Protein AF-A0A9E1V7X7-F1 (afdb_monomer)

pLDDT: mean 93.82, std 7.96, range [60.25, 97.62]

Sequence (40 aa):
SCSYHVLWNTFKRIASGCSDAEKANLFHETATRVYRIDAA

Secondary structure (DSSP, 8-state):
---HHHHHHHHHHHTTT--HHHHHIIIIIHHHHHHT----

Structure (mmCIF, N/CA/C/O backbone):
data_AF-A0A9E1V7X7-F1
#
_entry.id   AF-A0A9E1V7X7-F1
#
loop_
_atom_site.group_PDB
_atom_site.id
_atom_site.type_symbol
_atom_site.label_atom_id
_atom_site.label_alt_id
_atom_site.label_comp_id
_atom_site.label_asym_id
_atom_site.label_entity_id
_atom_site.label_seq_id
_atom_site.pdbx_PDB_ins_code
_atom_site.Cartn_x
_atom_site.Cartn_y
_atom_site.Cartn_z
_atom_site.occupancy
_atom_site.B_iso_or_equiv
_atom_site.auth_seq_id
_atom_site.auth_comp_id
_atom_site.auth_asym_id
_atom_site.auth_atom_id
_atom_site.pdbx_PDB_model_num
ATOM 1 N N . SER A 1 1 ? 17.384 3.989 -8.907 1.00 78.88 1 SER A N 1
ATOM 2 C CA . SER A 1 1 ? 16.888 2.616 -9.134 1.00 78.88 1 SER A CA 1
ATOM 3 C C . SER A 1 1 ? 17.102 1.815 -7.855 1.00 78.88 1 SER A C 1
ATOM 5 O O . SER A 1 1 ? 18.187 1.912 -7.295 1.00 78.88 1 SER A O 1
ATOM 7 N N . CYS A 1 2 ? 16.087 1.106 -7.346 1.00 89.00 2 CYS A N 1
ATOM 8 C CA . CYS A 1 2 ? 16.214 0.175 -6.215 1.00 89.00 2 CYS A CA 1
ATOM 9 C C . CYS A 1 2 ? 15.491 -1.140 -6.542 1.00 89.00 2 CYS A C 1
ATOM 11 O O . CYS A 1 2 ? 14.578 -1.146 -7.369 1.00 89.00 2 CYS A O 1
ATOM 13 N N . SER A 1 3 ? 15.905 -2.254 -5.929 1.00 95.88 3 SER A N 1
ATOM 14 C CA . SER A 1 3 ? 15.219 -3.533 -6.131 1.00 95.88 3 SER A CA 1
ATOM 15 C C . SER A 1 3 ? 13.871 -3.538 -5.416 1.00 95.88 3 SER A C 1
ATOM 17 O O . SER A 1 3 ? 13.718 -2.952 -4.341 1.00 95.88 3 SER A O 1
ATOM 19 N N . TYR A 1 4 ? 12.905 -4.264 -5.980 1.00 95.81 4 TYR A N 1
ATOM 20 C CA . TYR A 1 4 ? 11.597 -4.445 -5.352 1.00 95.81 4 TYR A CA 1
ATOM 21 C C . TYR A 1 4 ? 11.717 -4.986 -3.919 1.00 95.81 4 TYR A C 1
ATOM 23 O O . TYR A 1 4 ? 11.010 -4.542 -3.022 1.00 95.81 4 TYR A O 1
ATOM 31 N N . HIS A 1 5 ? 12.673 -5.888 -3.675 1.00 97.38 5 HIS A N 1
ATOM 32 C CA . HIS A 1 5 ? 12.898 -6.449 -2.345 1.00 97.38 5 HIS A CA 1
ATOM 33 C C . HIS A 1 5 ? 13.316 -5.379 -1.323 1.00 97.38 5 HIS A C 1
ATOM 35 O O . HIS A 1 5 ? 12.781 -5.336 -0.214 1.00 97.38 5 HIS A O 1
ATOM 41 N N . VAL A 1 6 ? 14.237 -4.484 -1.695 1.00 96.88 6 VAL A N 1
ATOM 42 C CA . VAL A 1 6 ? 14.644 -3.372 -0.823 1.00 96.88 6 VAL A CA 1
ATOM 43 C C . VAL A 1 6 ? 13.465 -2.429 -0.583 1.00 96.88 6 VAL A C 1
ATOM 45 O O . VAL A 1 6 ? 13.216 -2.052 0.561 1.00 96.88 6 VA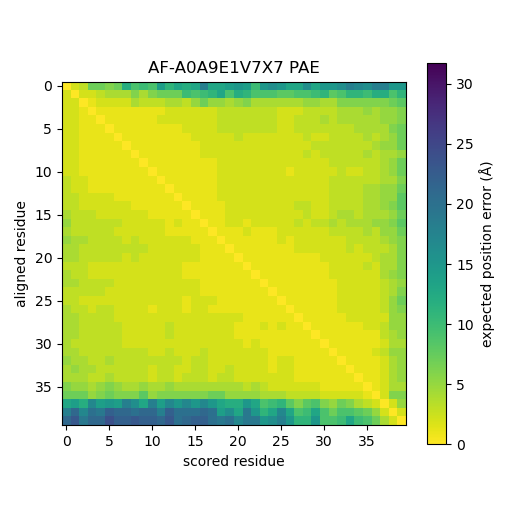L A O 1
ATOM 48 N N . LEU A 1 7 ? 12.695 -2.113 -1.627 1.00 96.81 7 LEU A N 1
ATOM 49 C CA . LEU A 1 7 ? 11.518 -1.251 -1.525 1.00 96.81 7 LEU A CA 1
ATOM 50 C C . LEU A 1 7 ? 10.450 -1.834 -0.586 1.00 96.81 7 LEU A C 1
ATOM 52 O O . LEU A 1 7 ? 9.984 -1.152 0.326 1.00 96.81 7 LEU A O 1
ATOM 56 N N . TRP A 1 8 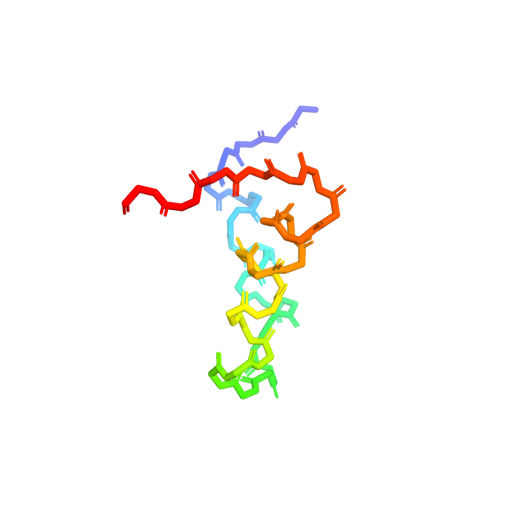? 10.111 -3.113 -0.748 1.00 96.31 8 TRP A N 1
ATOM 57 C CA . TRP A 1 8 ? 9.107 -3.775 0.082 1.00 96.31 8 TRP A CA 1
ATOM 58 C C . TRP A 1 8 ? 9.538 -3.878 1.549 1.00 96.31 8 TRP A C 1
ATOM 60 O O . TRP A 1 8 ? 8.733 -3.673 2.458 1.00 96.31 8 TRP A O 1
ATOM 70 N N . ASN A 1 9 ? 10.824 -4.130 1.816 1.00 96.94 9 ASN A N 1
ATOM 71 C CA . ASN A 1 9 ? 11.349 -4.117 3.183 1.00 96.94 9 ASN A CA 1
ATOM 72 C C . ASN A 1 9 ? 11.226 -2.737 3.842 1.00 96.94 9 ASN A C 1
ATOM 74 O O . ASN A 1 9 ? 10.925 -2.658 5.033 1.00 96.94 9 ASN A O 1
ATOM 78 N N . THR A 1 10 ? 11.408 -1.661 3.080 1.00 97.12 10 THR A N 1
ATOM 79 C CA . THR A 1 10 ? 11.183 -0.296 3.566 1.00 97.12 10 THR A CA 1
ATOM 80 C C . THR A 1 10 ? 9.716 -0.064 3.918 1.00 97.12 10 THR A C 1
ATOM 82 O O . THR A 1 10 ? 9.434 0.413 5.014 1.00 97.12 10 THR A O 1
ATOM 85 N N . PHE A 1 11 ? 8.773 -0.476 3.066 1.00 97.00 11 PHE A N 1
ATOM 86 C CA . PHE A 1 11 ? 7.341 -0.345 3.367 1.00 97.00 11 PHE A CA 1
ATOM 87 C C . PHE A 1 11 ? 6.922 -1.130 4.613 1.00 97.00 11 PHE A C 1
ATOM 89 O O . PHE A 1 11 ? 6.210 -0.592 5.459 1.00 97.00 11 PHE A O 1
ATOM 96 N N . LYS A 1 12 ? 7.440 -2.350 4.800 1.00 95.81 12 LYS A N 1
ATOM 97 C CA . LYS A 1 12 ? 7.204 -3.128 6.029 1.00 95.81 12 LYS A CA 1
ATOM 98 C C . LYS A 1 12 ? 7.708 -2.419 7.288 1.00 95.81 12 LYS A C 1
ATOM 100 O O . LYS A 1 12 ? 7.060 -2.506 8.325 1.00 95.81 12 LYS A O 1
ATOM 105 N N . ARG A 1 13 ? 8.852 -1.728 7.214 1.00 97.25 13 ARG A N 1
ATOM 106 C CA . ARG A 1 13 ? 9.397 -0.954 8.343 1.00 97.25 13 ARG A CA 1
ATOM 107 C C . ARG A 1 13 ? 8.552 0.276 8.652 1.00 97.25 13 ARG A C 1
ATOM 109 O O . ARG A 1 13 ? 8.291 0.537 9.815 1.00 97.25 13 ARG A O 1
ATOM 116 N N . ILE A 1 14 ? 8.102 1.000 7.629 1.00 96.94 14 ILE A N 1
ATOM 117 C CA . ILE A 1 14 ? 7.233 2.176 7.800 1.00 96.94 14 ILE A CA 1
ATOM 118 C C . ILE A 1 14 ? 5.901 1.773 8.450 1.00 96.94 14 ILE A C 1
ATOM 120 O O . ILE A 1 14 ? 5.425 2.454 9.350 1.00 96.94 14 ILE A O 1
ATOM 124 N N . ALA A 1 15 ? 5.327 0.640 8.041 1.00 97.31 15 ALA A N 1
ATOM 125 C CA . ALA A 1 15 ? 4.033 0.166 8.527 1.00 97.31 15 ALA A CA 1
ATOM 126 C C . ALA A 1 15 ? 4.099 -0.679 9.819 1.00 97.31 15 ALA A C 1
ATOM 128 O O . ALA A 1 15 ? 3.093 -1.279 10.205 1.00 97.31 15 ALA A O 1
ATOM 129 N N . SER A 1 16 ? 5.254 -0.784 10.490 1.00 97.31 16 SER A N 1
ATOM 130 C CA . SER A 1 16 ? 5.433 -1.731 11.605 1.00 97.31 16 SER A CA 1
ATOM 131 C C . SER A 1 16 ? 4.584 -1.410 12.839 1.00 97.31 16 SER A C 1
ATOM 133 O O . SER A 1 16 ? 4.264 -2.320 13.596 1.00 97.31 16 SER A O 1
ATOM 135 N N . GLY A 1 17 ? 4.229 -0.139 13.044 1.00 97.31 17 GLY A N 1
ATOM 136 C CA . GLY A 1 17 ? 3.382 0.315 14.155 1.00 97.31 17 GLY A CA 1
ATOM 137 C C . GLY A 1 17 ? 1.893 0.418 13.822 1.00 97.31 17 GLY A C 1
ATOM 138 O O . GLY A 1 17 ? 1.107 0.756 14.699 1.00 97.31 17 GLY A O 1
ATOM 139 N N . CYS A 1 18 ? 1.501 0.153 12.575 1.00 97.62 18 CYS A N 1
ATOM 140 C CA . CYS A 1 18 ? 0.113 0.270 12.145 1.00 97.62 18 CYS A CA 1
ATOM 141 C C . CYS A 1 18 ? -0.711 -0.947 12.589 1.00 97.62 18 CYS A C 1
ATOM 143 O O . CYS A 1 18 ? -0.257 -2.094 12.486 1.00 97.62 18 CYS A O 1
ATOM 145 N N . SER A 1 19 ? -1.949 -0.696 13.005 1.00 97.44 19 SER A N 1
ATOM 146 C CA . SER A 1 19 ? -2.985 -1.720 13.141 1.00 97.44 19 SER A CA 1
ATOM 147 C C . SER A 1 19 ? -3.331 -2.348 11.788 1.00 97.44 19 SER A C 1
ATOM 149 O O . SER A 1 19 ? -2.981 -1.829 10.724 1.00 97.44 19 SER A O 1
ATOM 151 N N . ASP A 1 20 ? -4.048 -3.468 11.806 1.00 96.44 20 ASP A N 1
ATOM 152 C CA . ASP A 1 20 ? -4.421 -4.163 10.570 1.00 96.44 20 ASP A CA 1
ATOM 153 C C . ASP A 1 20 ? -5.358 -3.322 9.692 1.00 96.44 20 ASP A C 1
ATOM 155 O O . ASP A 1 20 ? -5.197 -3.291 8.472 1.00 96.44 20 ASP A O 1
ATOM 159 N N . ALA A 1 21 ? -6.261 -2.550 10.306 1.00 97.12 21 ALA A N 1
ATOM 160 C CA . ALA A 1 21 ? -7.118 -1.607 9.590 1.00 97.12 21 ALA A CA 1
ATOM 161 C C . ALA A 1 21 ? -6.307 -0.469 8.945 1.00 97.12 21 ALA A C 1
ATOM 163 O O . ALA A 1 21 ? -6.555 -0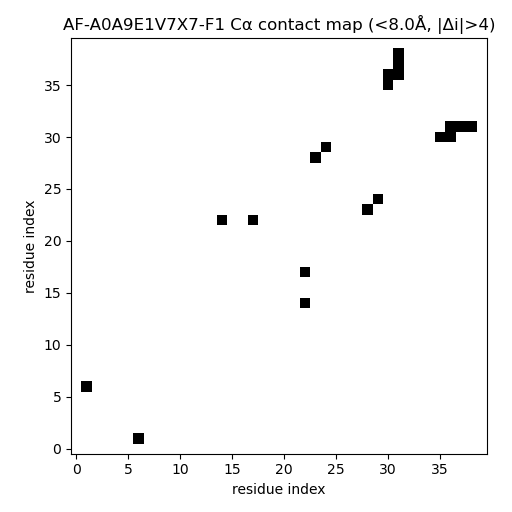.085 7.803 1.00 97.12 21 ALA A O 1
ATOM 164 N N . GLU A 1 22 ? -5.302 0.060 9.643 1.00 97.38 22 GLU A N 1
ATOM 165 C CA . GLU A 1 22 ? -4.415 1.090 9.091 1.00 97.38 22 GLU A CA 1
ATOM 166 C C . GLU A 1 22 ? -3.546 0.545 7.955 1.00 97.38 22 GLU A C 1
ATOM 168 O O . GLU A 1 22 ? -3.352 1.237 6.958 1.00 97.38 22 GLU A O 1
ATOM 173 N N . LYS A 1 23 ? -3.075 -0.704 8.046 1.00 96.94 23 LYS A N 1
ATOM 174 C CA . LYS A 1 23 ? -2.353 -1.365 6.948 1.00 96.94 23 LYS A CA 1
ATOM 175 C C . LYS A 1 23 ? -3.249 -1.576 5.731 1.00 96.94 23 LYS A C 1
ATOM 177 O O . LYS A 1 23 ? -2.805 -1.304 4.618 1.00 96.94 23 LYS A O 1
ATOM 182 N N . ALA A 1 24 ? -4.497 -2.004 5.927 1.00 96.31 24 ALA A N 1
ATOM 183 C CA . ALA A 1 24 ? -5.470 -2.116 4.841 1.00 96.31 24 ALA A CA 1
ATOM 184 C C . ALA A 1 24 ? -5.690 -0.755 4.163 1.00 96.31 24 ALA A C 1
ATOM 186 O O . ALA A 1 24 ? -5.627 -0.653 2.939 1.00 96.31 24 ALA A O 1
ATOM 187 N N . ASN A 1 25 ? -5.825 0.313 4.954 1.00 96.25 25 ASN A N 1
ATOM 188 C CA . ASN A 1 25 ? -5.919 1.675 4.433 1.00 96.25 25 ASN A CA 1
ATOM 189 C C . ASN A 1 25 ? -4.668 2.118 3.665 1.00 96.25 25 ASN A C 1
ATOM 191 O O . ASN A 1 25 ? -4.803 2.765 2.625 1.00 96.25 25 ASN A O 1
ATOM 195 N N . LEU A 1 26 ? -3.475 1.779 4.156 1.00 96.38 26 LEU A N 1
ATOM 196 C CA . LEU A 1 26 ? -2.198 2.188 3.571 1.00 96.38 26 LEU A CA 1
ATOM 197 C C . LEU A 1 26 ? -1.900 1.476 2.246 1.00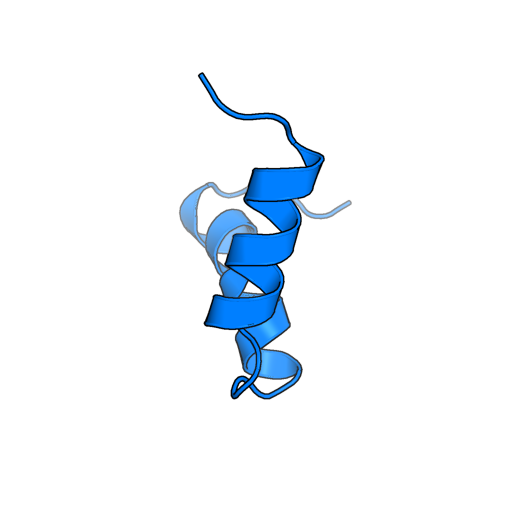 96.38 26 LEU A C 1
ATOM 199 O O . LEU A 1 26 ? -1.360 2.094 1.332 1.00 96.38 26 LEU A O 1
ATOM 203 N N . PHE A 1 27 ? -2.237 0.189 2.146 1.00 95.44 27 PHE A N 1
ATOM 204 C CA . PHE A 1 27 ? -1.848 -0.651 1.011 1.00 95.44 27 PHE A CA 1
ATOM 205 C C . PHE A 1 27 ? -2.985 -0.965 0.030 1.00 95.44 27 PHE A C 1
ATOM 207 O O . PHE A 1 27 ? -2.692 -1.462 -1.055 1.00 95.44 27 PHE A O 1
ATOM 214 N N . HIS A 1 28 ? -4.248 -0.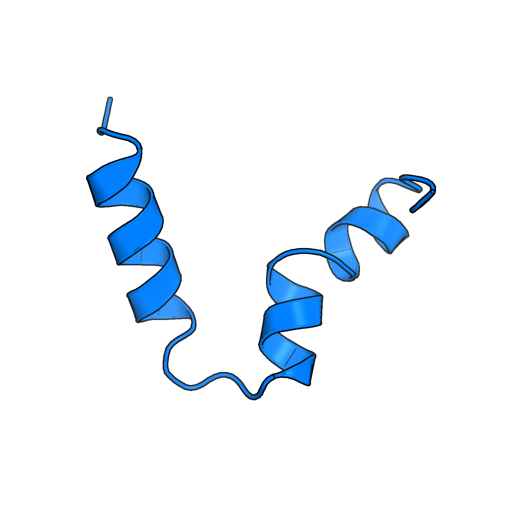680 0.367 1.00 95.00 28 HIS A N 1
ATOM 215 C CA . HIS A 1 28 ? -5.392 -1.017 -0.486 1.00 95.00 28 HIS A CA 1
ATOM 216 C C . HIS A 1 28 ? -6.520 0.027 -0.447 1.00 95.00 28 HIS A C 1
ATOM 218 O O . HIS A 1 28 ? -6.728 0.731 -1.433 1.00 95.00 28 HIS A O 1
ATOM 224 N N . GLU A 1 29 ? -7.215 0.185 0.685 1.00 96.06 29 GLU A N 1
ATOM 225 C CA . GLU A 1 29 ? -8.523 0.869 0.732 1.00 96.06 29 GLU A CA 1
ATOM 226 C C . GLU A 1 29 ? -8.465 2.324 0.256 1.00 96.06 29 GLU A C 1
ATOM 228 O O . GLU A 1 29 ? -9.371 2.810 -0.425 1.00 96.06 29 GLU A O 1
ATOM 233 N N . THR A 1 30 ? -7.381 3.040 0.577 1.00 96.31 30 THR A N 1
ATOM 234 C CA . THR A 1 30 ? -7.217 4.427 0.123 1.00 96.31 30 THR A CA 1
ATOM 235 C C . THR A 1 30 ? -7.086 4.498 -1.394 1.00 96.31 30 THR A C 1
ATOM 237 O O . THR A 1 30 ? -7.706 5.364 -2.009 1.00 96.31 30 THR A O 1
ATOM 240 N N . ALA A 1 31 ? -6.325 3.587 -2.006 1.00 95.94 31 ALA A N 1
ATOM 241 C CA . ALA A 1 31 ? -6.158 3.537 -3.454 1.00 95.94 31 ALA A CA 1
ATOM 242 C C . ALA A 1 31 ? -7.481 3.176 -4.141 1.00 95.94 31 ALA A C 1
ATOM 244 O O . ALA A 1 31 ? -7.899 3.881 -5.056 1.00 95.94 31 ALA A O 1
ATOM 245 N N . THR A 1 32 ? -8.178 2.157 -3.637 1.00 96.12 32 THR A N 1
ATOM 246 C CA . THR A 1 32 ? -9.502 1.731 -4.111 1.00 96.12 32 THR A CA 1
ATOM 247 C C . THR A 1 32 ? -10.492 2.896 -4.111 1.00 96.12 32 THR A C 1
ATOM 249 O O . THR A 1 32 ? -11.088 3.204 -5.141 1.00 96.12 32 THR A O 1
ATOM 252 N N . ARG A 1 33 ? -10.593 3.640 -3.001 1.00 95.06 33 ARG A N 1
ATOM 253 C CA . ARG A 1 33 ? -11.494 4.797 -2.883 1.00 95.06 33 ARG A CA 1
ATOM 254 C C .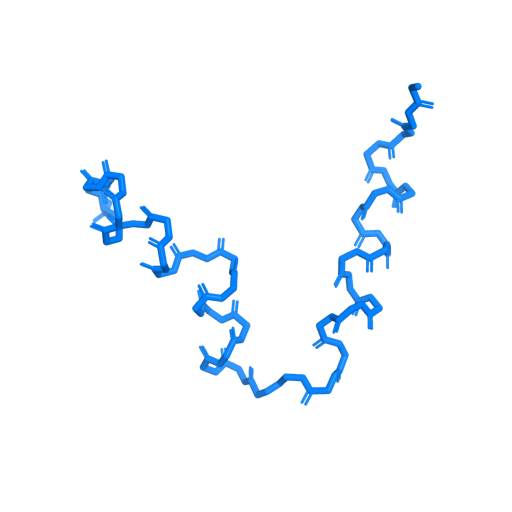 ARG A 1 33 ? -11.089 5.982 -3.763 1.00 95.06 33 ARG A C 1
ATOM 256 O O . ARG A 1 33 ? -11.947 6.579 -4.406 1.00 95.06 33 ARG A O 1
ATOM 263 N N . VAL A 1 34 ? -9.812 6.369 -3.757 1.00 97.44 3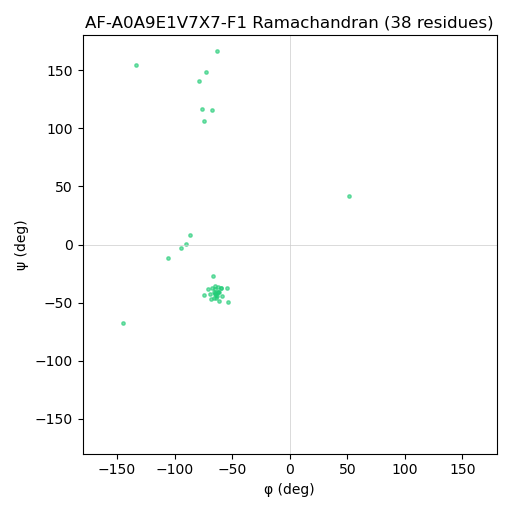4 VAL A N 1
ATOM 264 C CA . VAL A 1 34 ? -9.334 7.592 -4.435 1.00 97.44 34 VAL A CA 1
ATOM 265 C C . VAL A 1 34 ? -9.289 7.404 -5.944 1.00 97.44 34 VAL A C 1
ATOM 267 O O . VAL A 1 34 ? -9.727 8.277 -6.690 1.00 97.44 34 VAL A O 1
ATOM 270 N N . TYR A 1 35 ? -8.788 6.259 -6.393 1.00 96.31 35 TYR A N 1
ATOM 271 C CA . TYR A 1 35 ? -8.667 5.948 -7.812 1.00 96.31 35 TYR A CA 1
ATOM 272 C C . TYR A 1 35 ? -9.904 5.246 -8.372 1.00 96.31 35 TYR A C 1
ATOM 274 O O . TYR A 1 35 ? -9.933 4.959 -9.565 1.00 96.31 35 TYR A O 1
ATOM 282 N N . ARG A 1 36 ? -10.929 5.007 -7.538 1.00 93.69 36 ARG A N 1
ATOM 283 C CA . ARG A 1 36 ? -12.173 4.311 -7.908 1.00 93.69 36 ARG A CA 1
ATOM 284 C C . ARG A 1 36 ? -11.883 2.975 -8.590 1.00 93.69 36 ARG A C 1
ATOM 286 O O . ARG A 1 36 ? -12.479 2.646 -9.611 1.00 93.69 36 ARG A O 1
ATOM 293 N N . ILE A 1 37 ? -10.906 2.255 -8.046 1.00 94.44 37 IL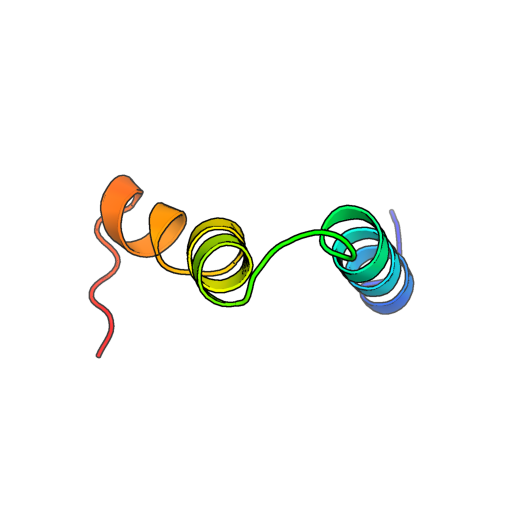E A N 1
ATOM 294 C CA . ILE A 1 37 ? -10.551 0.922 -8.520 1.00 94.44 37 ILE A CA 1
ATOM 295 C C . ILE A 1 37 ? -11.633 0.003 -7.969 1.00 94.44 37 ILE A C 1
ATOM 297 O O . ILE A 1 37 ? -11.774 -0.094 -6.753 1.00 94.44 37 ILE A O 1
ATOM 301 N N . ASP A 1 38 ? -12.420 -0.625 -8.837 1.00 83.00 38 ASP A N 1
ATOM 302 C CA . ASP A 1 38 ? -13.381 -1.628 -8.390 1.00 83.00 38 ASP A CA 1
ATOM 303 C C . ASP A 1 38 ? -12.606 -2.845 -7.876 1.00 83.00 38 ASP A C 1
ATOM 305 O O . ASP A 1 38 ? -11.865 -3.495 -8.619 1.00 83.00 38 ASP A O 1
ATOM 309 N N . ALA A 1 39 ? -12.739 -3.122 -6.579 1.00 66.00 39 ALA A N 1
ATOM 310 C CA . ALA A 1 39 ? -12.263 -4.365 -5.997 1.00 66.00 39 ALA A CA 1
ATOM 311 C C . ALA A 1 39 ? -13.245 -5.467 -6.421 1.00 66.00 39 ALA A C 1
ATOM 313 O O . ALA A 1 39 ? -14.392 -5.471 -5.975 1.00 66.00 39 ALA A O 1
ATOM 314 N N . ALA A 1 40 ? -12.806 -6.314 -7.355 1.00 60.25 40 ALA A N 1
ATOM 315 C CA . ALA A 1 40 ? -13.563 -7.461 -7.858 1.00 60.25 40 ALA A CA 1
ATOM 316 C C . ALA A 1 40 ? -13.834 -8.510 -6.769 1.00 60.25 40 ALA A C 1
ATOM 318 O O . ALA A 1 40 ? -12.953 -8.698 -5.897 1.00 60.25 40 ALA A O 1
#

Foldseek 3Di:
DDDPVVVVVVVCVVCVPPDPVVVCCVPPDVCCVPVVPDDD

Mean predicted aligned error: 3.59 Å

Radius of gyration: 12.14 Å; Cα contacts (8 Å, |Δi|>4): 10; chains: 1; bounding box: 30×15×23 Å

Solvent-accessible surface area (backbone atoms only — not comparable to full-atom values): 2549 Å² total; per-residue (Å²): 141,81,55,69,69,63,53,51,53,51,52,54,61,74,51,65,85,52,51,73,68,54,46,43,41,75,77,41,52,48,55,32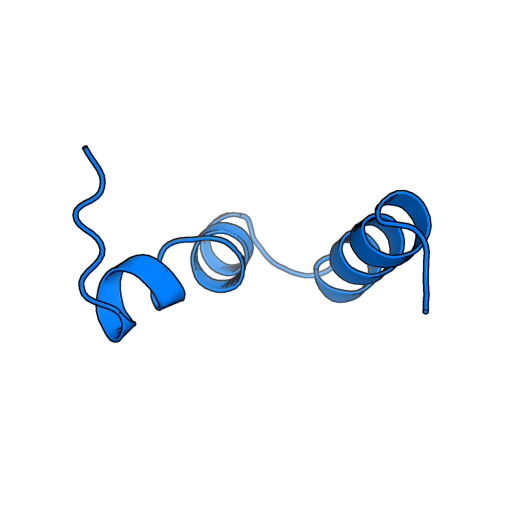,65,75,69,64,49,81,83,127